Protein AF-A0A537IJK6-F1 (afdb_monomer_lite)

Radius of gyration: 15.02 Å; chains: 1; bounding box: 39×25×34 Å

Secondary structure (DSSP, 8-state):
--HHHHHHHHHHHHHHHHTTTTTT-----------PPPHHHHHT--HHHHHHHHHTS-HHHHHHHHHHHTT---HHHHHHHHT--HHHHHHHHHHHHHHHHHHHHHHH--

Sequence (110 aa):
MGWVKSIVVNCSIDYVKTQNKFRNETVVELDDQEVGIPPEAVSRISSKEIQKMILALPKATAVVFNLFIYEGFTHKQIAEKLGISEGTSKWHINEGRKLLKSKLENFIKP

Foldseek 3Di:
DCVVVVVVLLVVLVVVLVVCPQVPDDDDADDDDDDDDDPVLVVPDDPVRLVVLLVPDDPVLSSLLCCCPVVVDQLVRVCVSNVHDSRVSSVSNVVSSVSSSVVSVVVPPD

Structure (mmCIF, N/CA/C/O backbone):
data_AF-A0A537IJK6-F1
#
_entry.id   AF-A0A537IJK6-F1
#
loop_
_atom_site.group_PDB
_atom_site.id
_atom_site.type_symbol
_atom_site.label_atom_id
_atom_site.label_alt_id
_atom_site.label_comp_id
_atom_site.label_asym_id
_atom_site.label_entity_id
_atom_site.label_seq_id
_atom_site.pdbx_PDB_ins_code
_atom_site.Cartn_x
_atom_site.Cartn_y
_atom_site.Cartn_z
_atom_site.occupancy
_atom_site.B_iso_or_equiv
_atom_site.auth_seq_id
_atom_site.auth_comp_id
_atom_site.auth_asym_id
_atom_site.auth_atom_id
_atom_site.pdbx_PDB_model_num
ATOM 1 N N . MET A 1 1 ? -17.418 14.890 -14.198 1.00 48.44 1 MET A N 1
ATOM 2 C CA . MET A 1 1 ? -18.072 13.567 -14.068 1.00 48.44 1 MET A CA 1
ATOM 3 C C . MET A 1 1 ? -17.394 12.730 -12.974 1.00 48.44 1 MET A C 1
ATOM 5 O O . MET A 1 1 ? -16.745 11.740 -13.275 1.00 48.44 1 MET A O 1
ATOM 9 N N . GLY A 1 2 ? -17.486 13.141 -11.700 1.00 64.31 2 GLY A N 1
ATOM 10 C CA . GLY A 1 2 ? -16.774 12.483 -10.583 1.00 64.31 2 GLY A CA 1
ATOM 11 C C . GLY A 1 2 ? -17.604 11.470 -9.784 1.00 64.31 2 GLY A C 1
ATOM 12 O O . GLY A 1 2 ? -17.051 10.675 -9.036 1.00 64.31 2 GLY A O 1
ATOM 13 N N . TRP A 1 3 ? -18.928 11.467 -9.953 1.00 77.88 3 TRP A N 1
ATOM 14 C CA . TRP A 1 3 ? -19.835 10.673 -9.120 1.00 77.88 3 TRP A CA 1
ATOM 15 C C . TRP A 1 3 ? -19.764 9.169 -9.414 1.00 77.88 3 TRP A C 1
ATOM 17 O O . TRP A 1 3 ? -19.718 8.360 -8.493 1.00 77.88 3 TRP A O 1
ATOM 27 N N . VAL A 1 4 ? -19.644 8.799 -10.694 1.00 78.38 4 VAL A N 1
ATOM 28 C CA . VAL A 1 4 ? -19.479 7.397 -11.112 1.00 78.38 4 VAL A CA 1
ATOM 29 C C . VAL A 1 4 ? -18.184 6.809 -10.549 1.00 78.38 4 VAL A C 1
ATOM 31 O O . VAL A 1 4 ? -18.208 5.707 -10.012 1.00 78.38 4 VAL A O 1
ATOM 34 N N . LYS A 1 5 ? -17.072 7.560 -10.588 1.00 74.06 5 LYS A N 1
ATOM 35 C CA . LYS A 1 5 ? -15.803 7.131 -9.980 1.00 74.06 5 LYS A CA 1
ATOM 36 C C . LYS A 1 5 ? -15.980 6.866 -8.482 1.00 74.06 5 LYS A C 1
ATOM 38 O O . LYS A 1 5 ? -15.594 5.802 -8.010 1.00 74.06 5 LYS A O 1
ATOM 43 N N . SER A 1 6 ? -16.614 7.787 -7.757 1.00 73.62 6 SER A N 1
ATOM 44 C CA . SER A 1 6 ? -16.867 7.627 -6.321 1.00 73.62 6 SER A CA 1
ATOM 45 C C . SER A 1 6 ? -17.717 6.396 -6.004 1.00 73.62 6 SER A C 1
ATOM 47 O O . SER A 1 6 ? -17.391 5.662 -5.075 1.00 73.62 6 SER A O 1
ATOM 49 N N . ILE A 1 7 ? -18.772 6.134 -6.783 1.00 80.00 7 ILE A N 1
ATOM 50 C CA . ILE A 1 7 ? -19.618 4.944 -6.609 1.00 80.00 7 ILE A CA 1
ATOM 51 C C . ILE A 1 7 ? -18.808 3.669 -6.844 1.00 80.00 7 ILE A C 1
ATOM 53 O O . ILE A 1 7 ? -18.852 2.762 -6.016 1.00 80.00 7 ILE A O 1
ATOM 57 N N . VAL A 1 8 ? -18.042 3.603 -7.937 1.00 81.94 8 VAL A N 1
ATOM 58 C CA . VAL A 1 8 ? -17.240 2.419 -8.280 1.00 81.94 8 VAL A CA 1
ATOM 59 C C . VAL A 1 8 ? -16.183 2.147 -7.209 1.00 81.94 8 VAL A C 1
ATOM 61 O O . VAL A 1 8 ? -16.030 1.004 -6.777 1.00 81.94 8 VAL A O 1
ATOM 64 N N . VAL A 1 9 ? -15.492 3.188 -6.733 1.00 79.06 9 VAL A N 1
ATOM 65 C CA . VAL A 1 9 ? -14.489 3.071 -5.665 1.00 79.06 9 VAL A CA 1
ATOM 66 C C . VAL A 1 9 ? -15.137 2.604 -4.364 1.00 79.06 9 VAL A C 1
ATOM 68 O O . VAL A 1 9 ? -14.674 1.628 -3.779 1.00 79.06 9 VAL A O 1
ATOM 71 N N . ASN A 1 10 ? -16.228 3.239 -3.927 1.00 82.75 10 ASN A N 1
ATOM 72 C CA . ASN A 1 10 ? -16.900 2.867 -2.681 1.00 82.75 10 ASN A CA 1
ATOM 73 C C . ASN A 1 10 ? -17.454 1.435 -2.739 1.00 82.75 10 ASN A C 1
ATOM 75 O O . ASN A 1 10 ? -17.218 0.659 -1.820 1.00 82.75 10 ASN A O 1
ATOM 79 N N . CYS A 1 11 ? -18.080 1.043 -3.851 1.00 80.62 11 CYS A N 1
ATOM 80 C CA . CYS A 1 11 ? -18.576 -0.319 -4.043 1.00 80.62 11 CYS A CA 1
ATOM 81 C C . CYS A 1 11 ? -17.436 -1.352 -4.030 1.00 80.62 11 CYS A C 1
ATOM 83 O O . CYS A 1 11 ? -17.561 -2.417 -3.428 1.00 80.62 11 CYS A O 1
ATOM 85 N N . SER A 1 12 ? -16.288 -1.015 -4.626 1.00 79.50 12 SER A N 1
ATOM 86 C CA . SER A 1 12 ? -15.099 -1.875 -4.600 1.00 79.50 12 SER A CA 1
ATOM 87 C C . SER A 1 12 ? -14.540 -2.029 -3.185 1.00 79.50 12 SER A C 1
ATOM 89 O O . SER A 1 12 ? -14.184 -3.134 -2.782 1.00 79.50 12 SER A O 1
ATOM 91 N N . ILE A 1 13 ? -14.491 -0.942 -2.411 1.00 80.69 13 ILE A N 1
ATOM 92 C CA . ILE A 1 13 ? -14.062 -0.959 -1.007 1.00 80.69 13 ILE A CA 1
ATOM 93 C C . ILE A 1 13 ? -15.001 -1.839 -0.173 1.00 80.69 13 ILE A C 1
ATOM 95 O O . ILE A 1 13 ? -14.533 -2.718 0.554 1.00 80.69 13 ILE A O 1
ATOM 99 N N . ASP A 1 14 ? -16.314 -1.659 -0.316 1.00 81.19 14 ASP A N 1
ATOM 100 C CA . ASP A 1 14 ? -17.321 -2.439 0.410 1.00 81.19 14 ASP A CA 1
ATOM 101 C C . ASP A 1 14 ? -17.267 -3.929 0.041 1.00 81.19 14 ASP A C 1
ATOM 103 O O . ASP A 1 14 ? -17.326 -4.807 0.910 1.00 81.19 14 ASP A O 1
ATOM 107 N N . TYR A 1 15 ? -17.046 -4.239 -1.238 1.00 82.75 15 TYR A N 1
ATOM 108 C CA . TYR A 1 15 ? -16.825 -5.608 -1.695 1.00 82.75 15 TYR A CA 1
ATOM 109 C C . TYR A 1 15 ? -15.578 -6.245 -1.063 1.00 82.75 15 TYR A C 1
ATOM 111 O O . TYR A 1 15 ? -15.566 -7.434 -0.751 1.00 82.75 15 TYR A O 1
ATOM 119 N N . VAL A 1 16 ? -14.508 -5.482 -0.833 1.00 78.31 16 VAL A N 1
ATOM 120 C CA . VAL A 1 16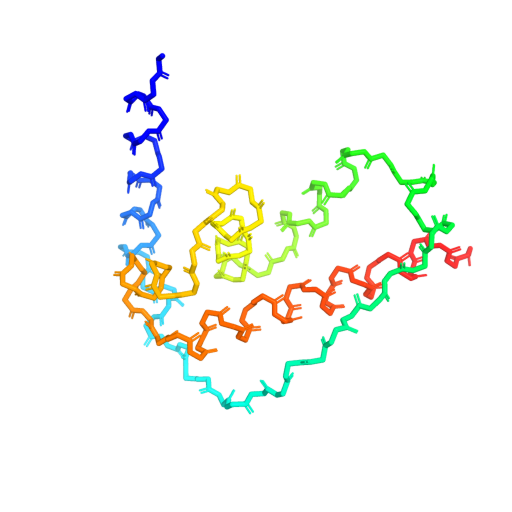 ? -13.313 -6.024 -0.173 1.00 78.31 16 VAL A CA 1
ATOM 121 C C . VAL A 1 16 ? -13.544 -6.222 1.331 1.00 78.31 16 VAL A C 1
ATOM 123 O O . VAL A 1 16 ? -13.102 -7.239 1.871 1.00 78.31 16 VAL A O 1
ATOM 126 N N . LYS A 1 17 ? -14.283 -5.325 1.999 1.00 73.62 17 LYS A N 1
ATOM 127 C CA . LYS A 1 17 ? -14.649 -5.472 3.422 1.00 73.62 17 LYS A CA 1
ATOM 128 C C . LYS A 1 17 ? -15.443 -6.742 3.702 1.00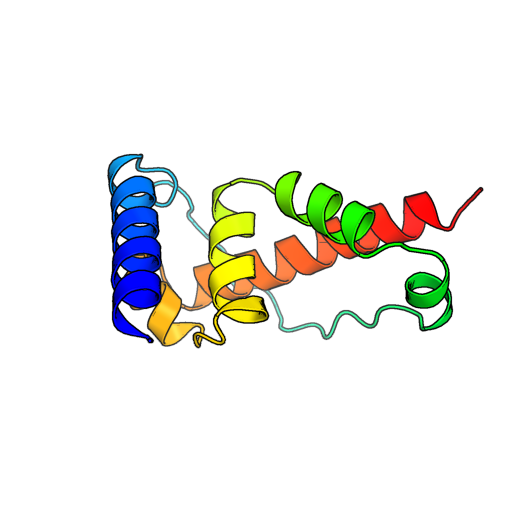 73.62 17 LYS A C 1
ATOM 130 O O . LYS A 1 17 ? -15.133 -7.467 4.645 1.00 73.62 17 LYS A O 1
ATOM 135 N N . THR A 1 18 ? -16.439 -7.037 2.867 1.00 75.06 18 THR A N 1
ATOM 136 C CA . THR A 1 18 ? -17.293 -8.232 3.017 1.00 75.06 18 THR A CA 1
ATOM 137 C C . THR A 1 18 ? -16.514 -9.546 2.897 1.00 75.06 18 THR A C 1
ATOM 139 O O . THR A 1 18 ? -16.944 -10.569 3.419 1.00 75.06 18 THR A O 1
ATOM 142 N N . GLN A 1 19 ? -15.329 -9.523 2.282 1.00 73.94 19 GLN A N 1
ATOM 143 C CA . GLN A 1 19 ? -14.469 -10.693 2.097 1.00 73.94 19 GLN A CA 1
ATOM 144 C C . GLN A 1 19 ? -13.532 -10.980 3.290 1.00 73.94 19 GLN A C 1
ATOM 146 O O . GLN A 1 19 ? -12.709 -11.886 3.188 1.00 73.94 19 GLN A O 1
ATOM 151 N N . ASN A 1 20 ? -13.616 -10.232 4.403 1.00 64.62 20 ASN A N 1
ATOM 152 C CA . ASN A 1 20 ? -12.844 -10.431 5.650 1.00 64.62 20 ASN A CA 1
ATOM 153 C C . ASN A 1 20 ? -11.307 -10.504 5.501 1.00 64.62 20 ASN A C 1
ATOM 155 O O . ASN A 1 20 ? -10.614 -10.885 6.443 1.00 64.62 20 ASN A O 1
ATOM 159 N N . LYS A 1 21 ? -10.740 -10.113 4.352 1.00 65.06 21 LYS A N 1
ATOM 160 C CA . LYS A 1 21 ? -9.307 -10.314 4.065 1.00 65.06 21 LYS A CA 1
ATOM 161 C C . LYS A 1 21 ? -8.373 -9.518 4.973 1.00 65.06 21 LYS A C 1
ATOM 163 O O . LYS A 1 21 ? -7.262 -9.965 5.209 1.00 65.06 21 LYS A O 1
ATOM 168 N N . PHE A 1 22 ? -8.849 -8.399 5.508 1.00 63.16 22 PHE A N 1
ATOM 169 C CA . PHE A 1 22 ? -8.089 -7.534 6.411 1.00 63.16 22 PHE A CA 1
ATOM 170 C C . PHE A 1 22 ? -8.285 -7.866 7.897 1.00 63.16 22 PHE A C 1
ATOM 172 O O . PHE A 1 22 ? -7.569 -7.344 8.743 1.00 63.16 22 PHE A O 1
ATOM 179 N N . ARG A 1 23 ? -9.248 -8.733 8.248 1.00 57.78 23 ARG A N 1
ATOM 180 C CA . ARG A 1 23 ? -9.611 -8.992 9.653 1.00 57.78 23 ARG A CA 1
ATOM 181 C C . ARG A 1 23 ? -8.565 -9.830 10.406 1.00 57.78 23 ARG A C 1
ATOM 183 O O . ARG A 1 23 ? -8.573 -9.830 11.631 1.00 57.78 23 ARG A O 1
ATOM 190 N N . ASN A 1 24 ? -7.663 -10.498 9.682 1.00 56.50 24 ASN A N 1
ATOM 191 C CA . ASN A 1 24 ? -6.629 -11.380 10.237 1.00 56.50 24 ASN A CA 1
ATOM 192 C C . ASN A 1 24 ? -5.193 -10.846 10.071 1.00 56.50 24 ASN A C 1
ATOM 194 O O . ASN A 1 24 ? -4.248 -11.546 10.424 1.00 56.50 24 ASN A O 1
ATOM 198 N N . GLU A 1 25 ? -4.996 -9.639 9.534 1.00 54.97 25 GLU A N 1
ATOM 199 C CA . GLU A 1 25 ? -3.657 -9.060 9.374 1.00 54.97 25 GLU A CA 1
ATOM 200 C C . GLU A 1 25 ? -3.263 -8.296 10.647 1.00 54.97 25 GLU A C 1
ATOM 202 O O . GLU A 1 25 ? -3.438 -7.086 10.771 1.00 54.97 25 GLU A O 1
ATOM 207 N N . THR A 1 26 ? -2.739 -9.024 11.635 1.00 47.12 26 THR A N 1
ATOM 208 C CA . THR A 1 26 ? -1.957 -8.424 12.724 1.00 47.12 26 THR A CA 1
ATOM 209 C C . THR A 1 26 ? -0.632 -7.931 12.138 1.00 47.12 26 THR A C 1
ATOM 211 O O . THR A 1 26 ? 0.097 -8.725 11.546 1.00 47.12 26 THR A O 1
ATOM 214 N N . VAL A 1 27 ? -0.315 -6.638 12.271 1.00 55.84 27 VAL A N 1
ATOM 215 C CA . VAL A 1 27 ? 0.894 -6.044 11.676 1.00 55.84 27 VAL A CA 1
ATOM 216 C C . VAL A 1 27 ? 1.731 -5.287 12.709 1.00 55.84 27 VAL A C 1
ATOM 218 O O . VAL A 1 27 ? 1.216 -4.482 13.481 1.00 55.84 27 VAL A O 1
ATOM 221 N N . VAL A 1 28 ? 3.030 -5.593 12.662 1.00 54.38 28 VAL A N 1
ATOM 222 C CA . VAL A 1 28 ? 4.180 -5.052 13.402 1.00 54.38 28 VAL A CA 1
ATOM 223 C C . VAL A 1 28 ? 4.645 -3.730 12.771 1.00 54.38 28 VAL A C 1
ATOM 225 O O . VAL A 1 28 ? 4.633 -3.596 11.547 1.00 54.38 28 VAL A O 1
ATOM 228 N N . GLU A 1 29 ? 5.075 -2.770 13.595 1.00 44.50 29 GLU A N 1
ATOM 229 C CA . GLU A 1 29 ? 5.676 -1.502 13.155 1.00 44.50 29 GLU A CA 1
ATOM 230 C C . GLU A 1 29 ? 6.948 -1.747 12.327 1.00 44.50 29 GLU A C 1
ATOM 232 O O . GLU A 1 29 ? 7.865 -2.440 12.769 1.00 44.50 29 GLU A O 1
ATOM 237 N N . LEU A 1 30 ? 7.018 -1.172 11.123 1.00 52.62 30 LEU A N 1
ATOM 238 C CA . LEU A 1 30 ? 8.240 -1.136 10.322 1.00 52.62 30 LEU A CA 1
ATOM 239 C C . LEU A 1 30 ? 8.541 0.287 9.854 1.00 52.62 30 LEU A C 1
ATOM 241 O O . LEU A 1 30 ? 7.646 1.034 9.460 1.00 52.62 30 LEU A O 1
ATOM 245 N N . ASP A 1 31 ? 9.836 0.582 9.917 1.00 47.94 31 ASP A N 1
ATOM 246 C CA . ASP A 1 31 ? 10.522 1.830 9.606 1.00 47.94 31 ASP A CA 1
ATOM 247 C C . ASP A 1 31 ? 10.306 2.284 8.150 1.00 47.94 31 ASP A C 1
ATOM 249 O O . ASP A 1 31 ? 10.312 1.479 7.210 1.00 47.94 31 ASP A O 1
ATOM 253 N N . ASP A 1 32 ? 10.095 3.591 7.989 1.00 46.66 32 ASP A N 1
ATOM 254 C CA . ASP A 1 32 ? 9.744 4.295 6.749 1.00 46.66 32 ASP A CA 1
ATOM 255 C C . ASP A 1 32 ? 11.008 4.437 5.871 1.00 46.66 32 ASP A C 1
ATOM 257 O O . ASP A 1 32 ? 11.578 5.515 5.715 1.00 46.66 32 ASP A O 1
ATOM 261 N N . GLN A 1 33 ? 11.516 3.333 5.314 1.00 49.94 33 GLN A N 1
ATOM 262 C CA . GLN A 1 33 ? 12.648 3.406 4.386 1.00 49.94 33 GLN A CA 1
ATOM 263 C C . GLN A 1 33 ? 12.182 3.823 2.985 1.00 49.94 33 GLN A C 1
ATOM 265 O O . GLN A 1 33 ? 11.400 3.130 2.328 1.00 49.94 33 GLN A O 1
ATOM 270 N N . GLU A 1 34 ? 12.694 4.957 2.498 1.00 51.28 34 GLU A N 1
ATOM 271 C CA . GLU A 1 34 ? 12.531 5.382 1.109 1.00 51.28 34 GLU A CA 1
ATOM 272 C C . GLU A 1 34 ? 13.197 4.375 0.163 1.00 51.28 34 GLU A C 1
ATOM 274 O O . GLU A 1 34 ? 14.417 4.299 0.008 1.00 51.28 34 GLU A O 1
ATOM 279 N N . VAL A 1 35 ? 12.367 3.572 -0.500 1.00 55.78 35 VAL A N 1
ATOM 280 C CA . VAL A 1 35 ? 12.817 2.618 -1.511 1.00 55.78 35 VAL A CA 1
ATOM 281 C C . VAL A 1 35 ? 1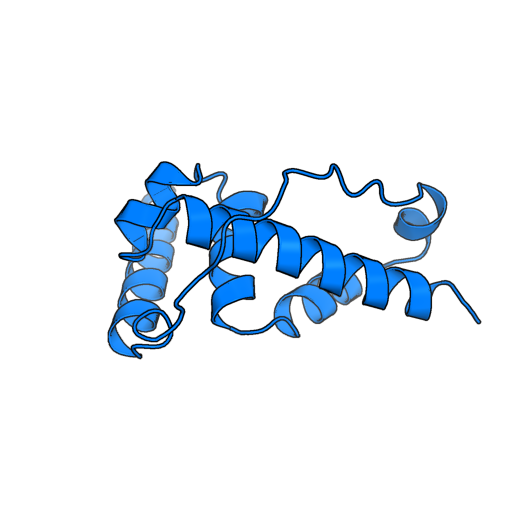3.094 3.368 -2.817 1.00 55.78 35 VAL A C 1
ATOM 283 O O . VAL A 1 35 ? 12.199 3.554 -3.640 1.00 55.78 35 VAL A O 1
ATOM 286 N N . GLY A 1 36 ? 14.343 3.789 -3.022 1.00 49.41 36 GLY A N 1
ATOM 287 C CA . GLY A 1 36 ? 14.811 4.319 -4.305 1.00 49.41 36 GLY A CA 1
ATOM 288 C C . GLY A 1 36 ? 14.801 3.241 -5.399 1.00 49.41 36 GLY A C 1
ATOM 289 O O . GLY A 1 36 ? 15.363 2.153 -5.216 1.00 49.41 36 GLY A O 1
ATOM 290 N N . ILE A 1 37 ? 14.154 3.540 -6.530 1.00 56.75 37 ILE A N 1
ATOM 291 C CA . ILE A 1 37 ? 14.163 2.718 -7.751 1.00 56.75 37 ILE A CA 1
ATOM 292 C C . ILE A 1 37 ? 15.154 3.360 -8.742 1.00 56.75 37 ILE A C 1
ATOM 294 O O . ILE A 1 37 ? 15.022 4.556 -9.007 1.00 56.75 37 ILE A O 1
ATOM 298 N N . PRO A 1 38 ? 16.132 2.615 -9.295 1.00 56.00 38 PRO A N 1
ATOM 299 C CA . PRO A 1 38 ? 17.090 3.154 -10.261 1.00 56.00 38 PRO A CA 1
ATOM 300 C C . PRO A 1 38 ? 16.407 3.711 -11.528 1.00 56.00 38 PRO A C 1
ATOM 302 O O . PRO A 1 38 ? 15.498 3.061 -12.049 1.00 56.00 38 PRO A O 1
ATOM 305 N N . PRO A 1 39 ? 16.847 4.856 -12.082 1.00 56.03 39 PRO A N 1
ATOM 306 C CA . PRO A 1 39 ? 16.249 5.460 -13.278 1.00 56.03 39 PRO A CA 1
ATOM 307 C C . PRO A 1 39 ? 16.277 4.563 -14.528 1.00 56.03 39 PRO A C 1
ATOM 309 O O . PRO A 1 39 ? 15.324 4.583 -15.310 1.00 56.03 39 PRO A O 1
ATOM 312 N N . GLU A 1 40 ? 17.315 3.732 -14.719 1.00 54.75 40 GLU A N 1
ATOM 313 C CA . GLU A 1 40 ? 17.398 2.835 -15.886 1.00 54.75 40 GLU A CA 1
ATOM 314 C C . GLU A 1 40 ? 16.334 1.723 -15.885 1.00 54.75 40 GLU A C 1
ATOM 316 O O . GLU A 1 40 ? 15.983 1.204 -16.946 1.00 54.75 40 GLU A O 1
ATOM 321 N N . ALA A 1 41 ? 15.780 1.378 -14.716 1.00 55.88 41 ALA A N 1
ATOM 322 C CA . ALA A 1 41 ? 14.697 0.403 -14.575 1.00 55.88 41 ALA A CA 1
ATOM 323 C C . ALA A 1 41 ? 13.414 0.852 -15.285 1.00 55.88 41 ALA A C 1
ATOM 325 O O . ALA A 1 41 ? 12.683 0.045 -15.857 1.00 55.88 41 ALA A O 1
ATOM 326 N N . VAL A 1 42 ? 13.137 2.155 -15.228 1.00 59.94 42 VAL A N 1
ATOM 327 C CA . VAL A 1 42 ? 11.852 2.736 -15.627 1.00 59.94 42 VAL A CA 1
ATOM 328 C C . VAL A 1 42 ? 11.752 2.879 -17.148 1.00 59.94 42 VAL A C 1
ATOM 330 O O . VAL A 1 42 ? 10.661 2.762 -17.697 1.00 59.94 42 VAL A O 1
ATOM 333 N N . SER A 1 43 ? 12.873 3.063 -17.857 1.00 61.59 43 SER A N 1
ATOM 334 C CA . SER A 1 43 ? 12.867 3.254 -19.318 1.00 61.59 43 SER A CA 1
ATOM 335 C C . SER A 1 43 ? 12.622 1.965 -20.114 1.00 61.59 43 SER A C 1
ATOM 337 O O . SER A 1 43 ? 12.138 2.023 -21.243 1.00 61.59 43 SER A O 1
ATOM 339 N N . ARG A 1 44 ? 12.930 0.796 -19.535 1.00 63.19 44 ARG A N 1
ATOM 340 C CA . ARG A 1 44 ? 12.793 -0.517 -20.193 1.00 63.19 44 ARG A CA 1
ATOM 341 C C . ARG A 1 44 ? 11.440 -1.190 -19.968 1.00 63.19 44 ARG A C 1
ATOM 343 O O . ARG A 1 44 ? 11.163 -2.216 -20.586 1.00 63.19 44 ARG A O 1
ATOM 350 N N . ILE A 1 45 ? 10.600 -0.648 -19.089 1.00 69.94 45 ILE A N 1
ATOM 351 C CA . ILE A 1 45 ? 9.385 -1.321 -18.629 1.00 69.94 45 ILE A CA 1
ATOM 352 C C . ILE A 1 45 ? 8.152 -0.604 -19.164 1.00 69.94 45 ILE A C 1
ATOM 354 O O . ILE A 1 45 ? 7.937 0.582 -18.930 1.00 69.94 45 ILE A O 1
ATOM 358 N N . SER A 1 46 ? 7.305 -1.351 -19.875 1.00 76.56 46 SER A N 1
ATOM 359 C CA . SER A 1 46 ? 6.032 -0.813 -20.351 1.00 76.56 46 SER A CA 1
ATOM 360 C C . SER A 1 46 ? 5.042 -0.620 -19.198 1.00 76.56 46 SER A C 1
ATOM 362 O O . SER A 1 46 ? 5.015 -1.390 -18.235 1.00 76.56 46 SER A O 1
ATOM 364 N N . SER A 1 47 ? 4.146 0.357 -19.334 1.00 72.88 47 SER A N 1
ATOM 365 C CA . SER A 1 47 ? 3.052 0.594 -18.382 1.00 72.88 47 SER A CA 1
ATOM 366 C C . SER A 1 47 ? 2.185 -0.650 -18.133 1.00 72.88 47 SER A C 1
ATOM 368 O O . SER A 1 47 ? 1.741 -0.876 -17.008 1.00 72.88 47 SER A O 1
ATOM 370 N N . LYS A 1 48 ? 2.001 -1.504 -19.151 1.00 76.56 48 LYS A N 1
ATOM 371 C CA . LYS A 1 48 ? 1.290 -2.788 -19.024 1.00 76.56 48 LYS A CA 1
ATOM 372 C C . LYS A 1 48 ? 2.003 -3.771 -18.098 1.00 76.56 48 LYS A C 1
ATOM 374 O O . LYS A 1 48 ? 1.337 -4.495 -17.364 1.00 76.56 48 LYS A O 1
ATOM 379 N N . GLU A 1 49 ? 3.331 -3.806 -18.120 1.00 77.50 49 GLU A N 1
ATOM 380 C CA . GLU A 1 49 ? 4.108 -4.711 -17.267 1.00 77.50 49 GLU A CA 1
ATOM 381 C C . GLU A 1 49 ? 4.067 -4.263 -15.803 1.00 77.50 49 GLU A C 1
ATOM 383 O O . GLU A 1 49 ? 3.803 -5.084 -14.927 1.00 77.50 49 GLU A O 1
ATOM 388 N N . ILE A 1 50 ? 4.171 -2.957 -15.532 1.00 78.50 50 ILE A N 1
ATOM 389 C CA . ILE A 1 50 ? 3.963 -2.408 -14.178 1.00 78.50 50 ILE A CA 1
ATOM 390 C C . ILE A 1 50 ? 2.575 -2.790 -13.657 1.00 78.50 50 ILE A C 1
ATOM 392 O O . ILE A 1 50 ? 2.433 -3.260 -12.528 1.00 78.50 50 ILE A O 1
ATOM 396 N N . GLN A 1 51 ? 1.546 -2.652 -14.496 1.00 80.19 51 GLN A N 1
ATOM 397 C CA . GLN A 1 51 ? 0.180 -2.986 -14.110 1.00 80.19 51 GLN A CA 1
ATOM 398 C C . GLN A 1 51 ? 0.024 -4.477 -13.771 1.00 80.19 51 GLN A C 1
ATOM 400 O O . GLN A 1 51 ? -0.604 -4.812 -12.766 1.00 80.19 51 GLN A O 1
ATOM 405 N N . LYS A 1 52 ? 0.647 -5.381 -14.540 1.00 83.06 52 LYS A N 1
ATOM 406 C CA . LYS A 1 52 ? 0.690 -6.816 -14.207 1.00 83.06 52 LYS A CA 1
ATOM 407 C C . LYS A 1 52 ? 1.415 -7.081 -12.889 1.00 83.06 52 LYS A C 1
ATOM 409 O O . LYS A 1 52 ? 0.957 -7.905 -12.100 1.00 83.06 52 LYS A O 1
ATOM 414 N N . MET A 1 53 ? 2.524 -6.389 -12.629 1.00 83.25 53 MET A N 1
ATOM 415 C CA . MET A 1 53 ? 3.279 -6.554 -11.385 1.00 83.25 53 MET A CA 1
ATOM 416 C C . MET A 1 53 ? 2.456 -6.137 -10.161 1.00 83.25 53 MET A C 1
ATOM 418 O O . MET A 1 53 ? 2.467 -6.867 -9.169 1.00 83.25 53 MET A O 1
ATOM 422 N N . ILE A 1 54 ? 1.699 -5.036 -10.264 1.00 82.69 54 ILE A N 1
ATOM 423 C CA . ILE A 1 54 ? 0.771 -4.558 -9.225 1.00 82.69 54 ILE A CA 1
ATOM 424 C C . ILE A 1 54 ? -0.382 -5.550 -9.019 1.00 82.69 54 ILE A C 1
ATOM 426 O O . ILE A 1 54 ? -0.709 -5.881 -7.882 1.00 82.69 54 ILE A O 1
ATOM 430 N N . LEU A 1 55 ? -0.975 -6.076 -10.098 1.00 82.38 55 LEU A N 1
ATOM 431 C CA . LEU A 1 55 ? -2.042 -7.087 -10.016 1.00 82.38 55 LEU A CA 1
ATOM 432 C C . LEU A 1 55 ? -1.574 -8.409 -9.394 1.00 82.38 55 LEU A C 1
ATOM 434 O O . LEU A 1 55 ? -2.382 -9.151 -8.841 1.00 82.38 55 LEU A O 1
ATOM 438 N N . ALA A 1 56 ? -0.277 -8.697 -9.472 1.00 84.94 56 ALA A N 1
ATOM 439 C CA . ALA A 1 56 ? 0.341 -9.875 -8.883 1.00 84.94 56 ALA A CA 1
ATOM 440 C C . ALA A 1 56 ? 0.819 -9.658 -7.432 1.00 84.94 56 ALA A C 1
ATOM 442 O O . ALA A 1 56 ? 1.558 -10.497 -6.911 1.00 84.94 56 ALA A O 1
ATOM 443 N N . LEU A 1 57 ? 0.464 -8.537 -6.793 1.00 87.88 57 LEU A N 1
ATOM 444 C CA . LEU A 1 57 ? 0.636 -8.340 -5.352 1.00 87.88 57 LEU A CA 1
ATOM 445 C C . LEU A 1 57 ? -0.461 -9.084 -4.566 1.00 87.88 57 LEU A C 1
ATOM 447 O O . LEU A 1 57 ? -1.555 -9.313 -5.093 1.00 87.88 57 LEU A O 1
ATOM 451 N N . PRO A 1 58 ? -0.220 -9.430 -3.286 1.00 89.69 58 PRO A N 1
ATOM 452 C CA . PRO A 1 58 ? -1.272 -9.922 -2.402 1.00 89.69 58 PRO A CA 1
ATOM 453 C C . PRO A 1 58 ? -2.479 -8.977 -2.403 1.00 89.69 58 PRO A C 1
ATOM 455 O O . PRO A 1 58 ? -2.318 -7.758 -2.376 1.00 89.69 58 PRO A O 1
ATOM 458 N N . LYS A 1 59 ? -3.701 -9.528 -2.424 1.00 85.69 59 LYS A N 1
ATOM 459 C CA . LYS A 1 59 ? -4.929 -8.741 -2.658 1.00 85.69 59 LYS A CA 1
ATOM 460 C C . LYS A 1 59 ? -5.098 -7.570 -1.676 1.00 85.69 59 LYS A C 1
ATOM 462 O O . LYS A 1 59 ? -5.513 -6.499 -2.102 1.00 85.69 59 LYS A O 1
ATOM 467 N N . ALA A 1 60 ? -4.777 -7.768 -0.397 1.00 85.88 60 ALA A N 1
ATOM 468 C CA . ALA A 1 60 ? -4.829 -6.727 0.633 1.00 85.88 60 ALA A CA 1
ATOM 469 C C . ALA A 1 60 ? -3.844 -5.583 0.328 1.00 85.88 60 ALA A C 1
ATOM 471 O O . ALA A 1 60 ? -4.241 -4.423 0.193 1.00 85.88 60 ALA A O 1
ATOM 472 N N . THR A 1 61 ? -2.585 -5.943 0.074 1.00 89.44 61 THR A N 1
ATOM 473 C CA . THR A 1 61 ? -1.513 -5.029 -0.330 1.00 89.44 61 THR A CA 1
ATOM 474 C C . THR A 1 61 ? -1.840 -4.264 -1.612 1.00 89.44 61 THR A C 1
ATOM 476 O O . THR A 1 61 ? -1.691 -3.047 -1.643 1.00 89.44 61 THR A O 1
ATOM 479 N N . ALA A 1 62 ? -2.349 -4.934 -2.651 1.00 89.19 62 ALA A N 1
ATOM 480 C CA . ALA A 1 62 ? -2.728 -4.303 -3.917 1.00 89.19 62 ALA A C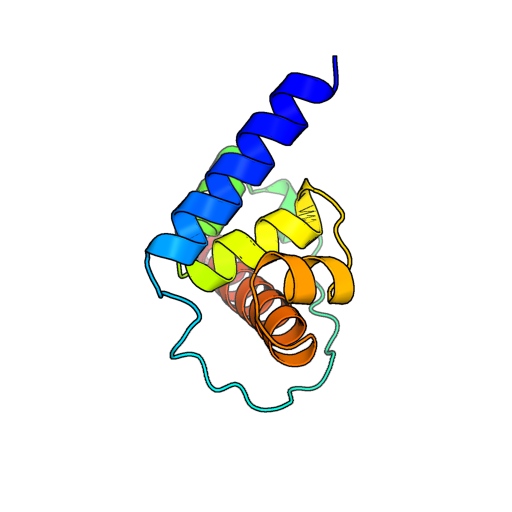A 1
ATOM 481 C C . ALA A 1 62 ? -3.818 -3.232 -3.738 1.00 89.19 62 ALA A C 1
ATOM 483 O O . ALA A 1 62 ? -3.750 -2.165 -4.346 1.00 89.19 62 ALA A O 1
ATOM 484 N N . VAL A 1 63 ? -4.820 -3.503 -2.893 1.00 90.31 63 VAL A N 1
ATOM 485 C CA . VAL A 1 63 ? -5.913 -2.560 -2.612 1.00 90.31 63 VAL A CA 1
ATOM 486 C C . VAL A 1 63 ? -5.383 -1.317 -1.903 1.00 90.31 63 VAL A C 1
ATOM 488 O O . VAL A 1 63 ? -5.647 -0.206 -2.360 1.00 90.31 63 VAL A O 1
ATOM 491 N N . VAL A 1 64 ? -4.601 -1.489 -0.834 1.00 91.06 64 VAL A N 1
ATOM 492 C CA . VAL A 1 64 ? -4.006 -0.364 -0.094 1.00 91.06 64 VAL A CA 1
ATOM 493 C C . VAL A 1 64 ? -3.061 0.442 -0.989 1.00 91.06 64 VAL A C 1
ATOM 495 O O . VAL A 1 64 ? -3.145 1.668 -1.022 1.00 91.06 64 VAL A O 1
ATOM 498 N N . PHE A 1 65 ? -2.228 -0.239 -1.779 1.00 90.88 65 PHE A N 1
ATOM 499 C CA . PHE A 1 65 ? -1.306 0.388 -2.724 1.00 90.88 65 PHE A CA 1
ATOM 500 C C . PHE A 1 65 ? -2.027 1.230 -3.776 1.00 90.88 65 PHE A C 1
ATOM 502 O O . PHE A 1 65 ? -1.639 2.372 -4.014 1.00 90.88 65 PHE A O 1
ATOM 509 N N . ASN A 1 66 ? -3.116 0.719 -4.356 1.00 89.62 66 ASN A N 1
ATOM 510 C CA . ASN A 1 66 ? -3.888 1.463 -5.347 1.00 89.62 66 ASN A CA 1
ATOM 511 C C . ASN A 1 66 ? -4.606 2.677 -4.747 1.00 89.62 66 ASN A C 1
ATOM 513 O O . ASN A 1 66 ? -4.605 3.746 -5.357 1.00 89.62 66 ASN A O 1
ATOM 517 N N . LEU A 1 67 ? -5.184 2.534 -3.550 1.00 90.38 67 LEU A N 1
ATOM 518 C CA . LEU A 1 67 ? -5.829 3.650 -2.854 1.00 90.38 67 LEU A CA 1
ATOM 519 C C . LEU A 1 67 ? -4.833 4.778 -2.544 1.00 90.38 67 LEU A C 1
ATOM 521 O O . LEU A 1 67 ? -5.185 5.950 -2.632 1.00 90.38 67 LEU A O 1
ATOM 525 N N . PHE A 1 68 ? -3.586 4.441 -2.222 1.00 91.00 68 PHE A N 1
ATOM 526 C CA . PHE A 1 68 ? -2.556 5.435 -1.936 1.00 91.00 68 PHE A CA 1
ATOM 527 C C . PHE A 1 68 ? -1.975 6.063 -3.213 1.00 91.00 68 PHE A C 1
ATOM 529 O O . PHE A 1 68 ? -1.979 7.280 -3.361 1.00 91.00 68 PHE A O 1
ATOM 536 N N . ILE A 1 69 ? -1.501 5.245 -4.160 1.00 85.19 69 ILE A N 1
ATOM 537 C CA . ILE A 1 69 ? -0.738 5.716 -5.329 1.00 85.19 69 ILE A CA 1
ATOM 538 C C . ILE A 1 69 ? -1.638 6.258 -6.446 1.00 85.19 69 ILE A C 1
ATOM 540 O O . ILE A 1 69 ? -1.316 7.288 -7.032 1.00 85.19 69 ILE A O 1
ATOM 544 N N . TYR A 1 70 ? -2.748 5.582 -6.764 1.00 84.19 70 TYR A N 1
ATOM 545 C CA . TYR A 1 70 ? -3.625 5.988 -7.873 1.00 84.19 70 TYR A CA 1
ATOM 546 C C . TYR A 1 70 ? -4.754 6.915 -7.429 1.00 84.19 70 TYR A C 1
ATOM 548 O O . TYR A 1 70 ? -5.124 7.830 -8.164 1.00 84.19 70 TYR A O 1
ATOM 556 N N . GLU A 1 71 ? -5.317 6.679 -6.245 1.00 85.94 71 GLU A N 1
ATOM 557 C CA . GLU A 1 71 ? -6.429 7.485 -5.733 1.00 85.94 71 GLU A CA 1
ATOM 558 C C . GLU A 1 71 ? -5.974 8.644 -4.834 1.00 85.94 71 GLU A C 1
ATOM 560 O O . GLU A 1 71 ? -6.759 9.559 -4.592 1.00 85.94 71 GLU A O 1
ATOM 565 N N . GLY A 1 72 ? -4.717 8.645 -4.377 1.00 87.75 72 GLY A N 1
ATOM 566 C CA . GLY A 1 72 ? -4.146 9.734 -3.580 1.00 87.75 72 GLY A CA 1
ATOM 567 C C . GLY A 1 72 ? -4.676 9.813 -2.145 1.00 87.75 72 GLY A C 1
ATOM 568 O O . GLY A 1 72 ? -4.585 10.872 -1.525 1.00 87.75 72 GLY A O 1
ATOM 569 N N . PHE A 1 73 ? -5.254 8.733 -1.609 1.00 91.56 73 PHE A N 1
ATOM 570 C CA . PHE A 1 73 ? -5.711 8.709 -0.220 1.00 91.56 73 PHE A CA 1
ATOM 571 C C . PHE A 1 73 ? -4.531 8.699 0.754 1.00 91.56 73 PHE A C 1
ATOM 573 O O . PHE A 1 73 ? -3.524 8.031 0.529 1.00 91.56 73 PHE A O 1
ATOM 580 N N . THR A 1 74 ? -4.686 9.375 1.891 1.00 93.00 74 THR A N 1
ATOM 581 C CA . THR A 1 74 ? -3.721 9.294 2.995 1.00 93.00 74 THR A CA 1
ATOM 582 C C . THR A 1 74 ? -3.852 7.969 3.749 1.00 93.00 74 THR A C 1
ATOM 584 O O . THR A 1 74 ? -4.913 7.342 3.744 1.00 93.00 74 THR A O 1
ATOM 587 N N . HIS A 1 75 ? -2.805 7.553 4.471 1.00 90.00 75 HIS A N 1
ATOM 588 C CA . HIS A 1 75 ? -2.855 6.352 5.321 1.00 90.00 75 HIS A CA 1
ATOM 589 C C . HIS A 1 75 ? -4.022 6.377 6.311 1.00 90.00 75 HIS A C 1
ATOM 591 O O . HIS A 1 75 ? -4.699 5.366 6.478 1.00 90.00 75 HIS A O 1
ATOM 597 N N . LYS A 1 76 ? -4.313 7.550 6.882 1.00 91.06 76 LYS A N 1
ATOM 598 C CA . LYS A 1 76 ? -5.474 7.778 7.745 1.00 91.06 76 LYS A CA 1
ATOM 599 C C . LYS A 1 76 ? -6.800 7.496 7.036 1.00 91.06 76 LYS A C 1
ATOM 601 O O . LYS A 1 76 ? -7.621 6.735 7.535 1.00 91.06 76 LYS A O 1
ATOM 606 N N . GLN A 1 77 ? -6.993 8.046 5.837 1.00 88.88 77 GLN A N 1
ATOM 607 C CA . GLN A 1 77 ? -8.216 7.818 5.059 1.00 88.88 77 GLN A CA 1
ATOM 608 C C . GLN A 1 77 ? -8.370 6.351 4.645 1.00 88.88 77 GLN A C 1
ATOM 610 O O . GLN A 1 77 ? -9.485 5.835 4.613 1.00 88.88 77 GLN A O 1
ATOM 615 N N . ILE A 1 78 ? -7.266 5.670 4.328 1.00 91.38 78 ILE A N 1
ATOM 616 C CA . ILE A 1 78 ? -7.269 4.244 3.983 1.00 91.38 78 ILE A CA 1
ATOM 617 C C . ILE A 1 78 ? -7.603 3.393 5.212 1.00 91.38 78 ILE A C 1
ATOM 619 O O . ILE A 1 78 ? -8.419 2.479 5.103 1.00 91.38 78 ILE A O 1
ATOM 623 N N . ALA A 1 79 ? -7.016 3.709 6.368 1.00 88.12 79 ALA A N 1
ATOM 624 C CA . ALA A 1 79 ? -7.280 3.051 7.643 1.00 88.12 79 ALA A CA 1
ATOM 625 C C . ALA A 1 79 ? -8.771 3.114 8.005 1.00 88.12 79 ALA A C 1
ATOM 627 O O . ALA A 1 79 ? -9.407 2.076 8.191 1.00 88.12 79 ALA A O 1
ATOM 628 N N . GLU A 1 80 ? -9.360 4.312 7.968 1.00 89.62 80 GLU A N 1
ATOM 629 C CA . GLU A 1 80 ? -10.797 4.525 8.177 1.00 89.62 80 GLU A CA 1
ATOM 630 C C . GLU A 1 80 ? -11.642 3.778 7.131 1.00 89.62 80 GLU A C 1
ATOM 632 O O . GLU A 1 80 ? -12.624 3.106 7.459 1.00 89.62 80 GLU A O 1
ATOM 637 N N . LYS A 1 81 ? -11.248 3.850 5.852 1.00 87.81 81 LYS A N 1
ATOM 638 C CA . LYS A 1 81 ? -11.987 3.211 4.761 1.00 87.81 81 LYS A CA 1
ATOM 639 C C . LYS A 1 81 ? -11.942 1.702 4.804 1.00 87.81 81 LYS A C 1
ATOM 641 O O . LYS A 1 81 ? -12.927 1.126 4.375 1.00 87.81 81 LYS A O 1
ATOM 646 N N . LEU A 1 82 ? -10.868 1.065 5.259 1.00 86.56 82 LEU A N 1
ATOM 647 C CA . LEU A 1 82 ? -10.724 -0.396 5.257 1.00 86.56 82 LEU A CA 1
ATOM 648 C C . LEU A 1 82 ? -10.938 -1.030 6.635 1.00 86.56 82 LEU A C 1
ATOM 650 O O .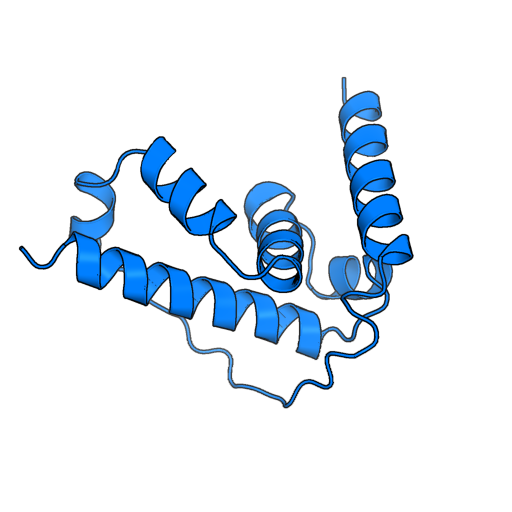 LEU A 1 82 ? -11.081 -2.247 6.709 1.00 86.56 82 LEU A O 1
ATOM 654 N N . GLY A 1 83 ? -11.026 -0.230 7.701 1.00 86.00 83 GLY A N 1
ATOM 655 C CA . GLY A 1 83 ? -11.140 -0.730 9.071 1.00 86.00 83 GLY A CA 1
ATOM 656 C C . GLY A 1 83 ? -9.844 -1.372 9.574 1.00 86.00 83 GLY A C 1
ATOM 657 O O . GLY A 1 83 ? -9.896 -2.354 10.307 1.00 86.00 83 GLY A O 1
ATOM 658 N N . ILE A 1 84 ? -8.696 -0.843 9.145 1.00 87.69 84 ILE A N 1
ATOM 659 C CA . ILE A 1 84 ? -7.350 -1.281 9.551 1.00 87.69 84 ILE A CA 1
ATOM 660 C C . ILE A 1 84 ? -6.638 -0.154 10.305 1.00 87.69 84 ILE A C 1
ATOM 662 O O . ILE A 1 84 ? -7.113 0.978 10.308 1.00 87.69 84 ILE A O 1
ATOM 666 N N . SER A 1 85 ? -5.487 -0.431 10.924 1.00 89.12 85 SER A N 1
ATOM 667 C CA . SER A 1 85 ? -4.679 0.629 11.542 1.00 89.12 85 SER A CA 1
ATOM 668 C C . SER A 1 85 ? -3.896 1.438 10.497 1.00 89.12 85 SER A C 1
ATOM 670 O O . SER A 1 85 ? -3.568 0.933 9.418 1.00 89.12 85 SER A O 1
ATOM 672 N N . GLU A 1 86 ? -3.536 2.685 10.814 1.00 89.19 86 GLU A N 1
ATOM 673 C CA . GLU A 1 86 ? -2.643 3.478 9.953 1.00 89.19 86 GLU A CA 1
ATOM 674 C C . GLU A 1 86 ? -1.284 2.788 9.750 1.00 89.19 86 GLU A C 1
ATOM 676 O O . GLU A 1 86 ? -0.759 2.785 8.635 1.00 89.19 86 GLU A O 1
ATOM 681 N N . GLY A 1 87 ? -0.755 2.127 10.788 1.00 86.62 87 GLY A N 1
ATOM 682 C CA . GLY A 1 87 ? 0.461 1.312 10.700 1.00 86.62 87 GLY A CA 1
ATOM 683 C C . GLY A 1 87 ? 0.317 0.141 9.722 1.00 86.62 87 GLY A C 1
ATOM 684 O O . GLY A 1 87 ? 1.198 -0.080 8.895 1.00 86.62 87 GLY A O 1
ATOM 685 N N . THR A 1 88 ? -0.834 -0.540 9.721 1.00 87.69 88 THR A N 1
ATOM 686 C CA . THR A 1 88 ? -1.166 -1.592 8.742 1.00 87.69 88 THR A CA 1
ATOM 687 C C . THR A 1 88 ? -1.175 -1.031 7.317 1.00 87.69 88 THR A C 1
ATOM 689 O O . THR A 1 88 ? -0.623 -1.645 6.404 1.00 87.69 88 THR A O 1
ATOM 692 N N . SER A 1 89 ? -1.746 0.163 7.109 1.00 88.31 89 SER A N 1
ATOM 693 C CA . SER A 1 89 ? -1.723 0.823 5.798 1.00 88.31 89 SER A CA 1
ATOM 694 C C . SER A 1 89 ? -0.292 1.112 5.331 1.00 88.31 89 SER A C 1
ATOM 696 O O . SER A 1 89 ? 0.055 0.773 4.198 1.00 88.31 89 SER A O 1
ATOM 698 N N . LYS A 1 90 ? 0.550 1.692 6.196 1.00 89.19 90 LYS A N 1
ATOM 699 C CA . LYS A 1 90 ? 1.966 1.959 5.893 1.00 89.19 90 LYS A CA 1
ATOM 700 C C . LYS A 1 90 ? 2.730 0.683 5.549 1.00 89.19 90 LYS A C 1
ATOM 702 O O . LYS A 1 90 ? 3.432 0.647 4.540 1.00 89.19 90 LYS A O 1
ATOM 707 N N . TRP A 1 91 ? 2.531 -0.376 6.332 1.00 90.56 91 TRP A N 1
ATOM 708 C CA . TRP A 1 91 ? 3.153 -1.675 6.094 1.00 90.56 91 TRP A CA 1
ATOM 709 C C . TRP A 1 91 ? 2.808 -2.237 4.715 1.00 90.56 91 TRP A C 1
ATOM 711 O O . TRP A 1 91 ? 3.714 -2.616 3.980 1.00 90.56 91 TRP A O 1
ATOM 721 N N . HIS A 1 92 ? 1.534 -2.215 4.306 1.00 89.62 92 HIS A N 1
ATOM 722 C CA . HIS A 1 92 ? 1.153 -2.656 2.961 1.00 89.62 92 HIS A CA 1
ATOM 723 C C . HIS A 1 92 ? 1.812 -1.818 1.862 1.00 89.62 92 HIS A C 1
ATOM 725 O O . HIS A 1 92 ? 2.223 -2.370 0.844 1.00 89.62 92 HIS A O 1
ATOM 731 N N . ILE A 1 93 ? 1.941 -0.499 2.035 1.00 89.94 93 ILE A N 1
ATOM 732 C CA . ILE A 1 93 ? 2.649 0.327 1.046 1.00 89.94 93 ILE A CA 1
ATOM 733 C C . ILE A 1 93 ? 4.119 -0.076 0.952 1.00 89.94 93 ILE A C 1
ATOM 735 O O . ILE A 1 93 ? 4.625 -0.254 -0.159 1.00 89.94 93 ILE A O 1
ATOM 739 N N . ASN A 1 94 ? 4.789 -0.265 2.088 1.00 88.06 94 ASN A N 1
ATOM 740 C CA . ASN A 1 94 ? 6.191 -0.663 2.110 1.00 88.06 94 ASN A CA 1
ATOM 741 C C . ASN A 1 94 ? 6.396 -2.067 1.514 1.00 88.06 94 ASN A C 1
ATOM 743 O O . ASN A 1 94 ? 7.226 -2.258 0.626 1.00 88.06 94 ASN A O 1
ATOM 747 N N . GLU A 1 95 ? 5.572 -3.034 1.917 1.00 87.50 95 GLU A N 1
ATOM 748 C CA . GLU A 1 95 ? 5.603 -4.399 1.391 1.00 87.50 95 GLU A CA 1
ATOM 749 C C . GLU A 1 95 ? 5.324 -4.419 -0.121 1.00 87.50 95 GLU A C 1
ATOM 751 O O . GLU A 1 95 ? 6.034 -5.070 -0.886 1.00 87.50 95 GLU A O 1
ATOM 756 N N . GLY A 1 96 ? 4.355 -3.625 -0.590 1.00 87.94 96 GLY A N 1
ATOM 757 C CA . GLY A 1 96 ? 4.080 -3.438 -2.014 1.00 87.94 96 GLY A CA 1
ATOM 758 C C . GLY A 1 96 ? 5.287 -2.889 -2.780 1.00 87.94 96 GLY A C 1
ATOM 759 O O . GLY A 1 96 ? 5.653 -3.442 -3.818 1.00 87.94 96 GLY A O 1
ATOM 760 N N . ARG A 1 97 ? 5.957 -1.852 -2.254 1.00 87.25 97 ARG A N 1
ATOM 761 C CA . ARG A 1 97 ? 7.190 -1.292 -2.844 1.00 87.25 97 ARG A CA 1
ATOM 762 C C . ARG A 1 97 ? 8.315 -2.321 -2.894 1.00 87.25 97 ARG A C 1
ATOM 764 O O . ARG A 1 97 ? 8.961 -2.451 -3.931 1.00 87.25 97 ARG A O 1
ATOM 771 N N . LYS A 1 98 ? 8.532 -3.069 -1.811 1.00 86.50 98 LYS A N 1
ATOM 772 C CA . LYS A 1 98 ? 9.564 -4.110 -1.719 1.00 86.50 98 LYS A CA 1
ATOM 773 C C . LYS A 1 98 ? 9.337 -5.225 -2.741 1.00 86.50 98 LYS A C 1
ATOM 775 O O . LYS A 1 98 ? 10.259 -5.585 -3.474 1.00 86.50 98 LYS A O 1
ATOM 780 N N . LEU A 1 99 ? 8.108 -5.732 -2.836 1.00 86.94 99 LEU A N 1
ATOM 781 C CA . LEU A 1 99 ? 7.733 -6.767 -3.802 1.00 86.94 99 LEU A CA 1
ATOM 782 C C . LEU A 1 99 ? 7.867 -6.273 -5.245 1.00 86.94 99 LEU A C 1
ATOM 784 O O . LEU A 1 99 ? 8.382 -6.998 -6.097 1.00 86.94 99 LEU A O 1
ATOM 788 N N . LEU A 1 100 ? 7.443 -5.037 -5.525 1.00 84.56 100 LEU A N 1
ATOM 789 C CA . LEU A 1 100 ? 7.614 -4.428 -6.843 1.00 84.56 100 LEU A CA 1
ATOM 790 C C . LEU A 1 100 ? 9.094 -4.260 -7.184 1.00 84.56 100 LEU A C 1
ATOM 792 O O . LEU A 1 100 ? 9.506 -4.704 -8.249 1.00 84.56 100 LEU A O 1
ATOM 796 N N . LYS A 1 101 ? 9.914 -3.714 -6.278 1.00 83.75 101 LYS A N 1
ATOM 797 C CA . LYS A 1 101 ? 11.360 -3.568 -6.486 1.00 83.75 101 LYS A CA 1
ATOM 798 C C . LYS A 1 101 ? 12.028 -4.907 -6.790 1.00 83.75 101 LYS A C 1
ATOM 800 O O . LYS A 1 101 ? 12.751 -4.996 -7.773 1.00 83.75 101 LYS A O 1
ATOM 805 N N . SER A 1 102 ? 11.729 -5.956 -6.024 1.00 84.12 102 SER A N 1
ATOM 806 C CA . SER A 1 102 ? 12.270 -7.295 -6.288 1.00 84.12 102 SER A CA 1
ATOM 807 C C . SER A 1 102 ? 11.876 -7.819 -7.676 1.00 84.12 102 SER A C 1
ATOM 809 O O . SER A 1 102 ? 12.710 -8.372 -8.392 1.00 84.12 102 SER A O 1
ATOM 811 N N . LYS A 1 103 ? 10.625 -7.612 -8.108 1.00 82.56 103 LYS A N 1
ATOM 812 C CA . LYS A 1 103 ? 10.193 -7.988 -9.465 1.00 82.56 103 LYS A CA 1
ATOM 813 C C . LYS A 1 103 ? 10.896 -7.168 -10.547 1.00 82.56 103 LYS A C 1
ATOM 815 O O . LYS A 1 103 ? 11.289 -7.735 -11.559 1.00 82.56 103 LYS A O 1
ATOM 820 N N . LEU A 1 104 ? 11.078 -5.867 -10.324 1.00 80.06 104 LEU A N 1
ATOM 821 C CA . LEU A 1 104 ? 11.783 -4.973 -11.243 1.00 80.06 104 LEU A CA 1
ATOM 822 C C . LEU A 1 104 ? 13.259 -5.368 -11.379 1.00 80.06 104 LEU A C 1
ATOM 824 O O . LEU A 1 104 ? 13.754 -5.490 -12.491 1.00 80.06 104 LEU A O 1
ATOM 828 N N . GLU A 1 105 ? 13.950 -5.636 -10.272 1.00 80.38 105 GLU A N 1
ATOM 829 C CA . GLU A 1 105 ? 15.352 -6.073 -10.279 1.00 80.38 105 GLU A CA 1
ATOM 830 C C . GLU A 1 105 ? 15.545 -7.403 -11.019 1.00 80.38 105 GLU A C 1
ATOM 832 O O . GLU A 1 105 ? 16.490 -7.535 -11.796 1.00 80.38 105 GLU A O 1
ATOM 837 N N . ASN A 1 106 ? 14.630 -8.361 -10.833 1.00 78.88 106 ASN A N 1
ATOM 838 C CA . ASN A 1 106 ? 14.629 -9.618 -11.587 1.00 78.88 106 ASN A CA 1
ATOM 839 C C . ASN A 1 106 ? 14.322 -9.421 -13.076 1.00 78.88 106 ASN A C 1
ATOM 841 O O . ASN A 1 106 ? 14.795 -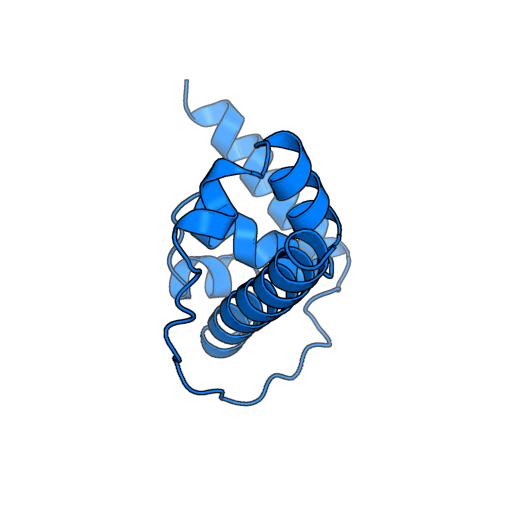10.191 -13.896 1.00 78.88 106 ASN A O 1
ATOM 845 N N . PHE A 1 107 ? 13.531 -8.410 -13.435 1.00 71.81 107 PHE A N 1
ATOM 846 C CA . PHE A 1 107 ? 13.223 -8.101 -14.832 1.00 71.81 107 PHE A CA 1
ATOM 847 C C . PHE A 1 107 ? 14.392 -7.408 -15.553 1.00 71.81 107 PHE A C 1
ATOM 849 O O . PHE A 1 107 ? 14.528 -7.512 -16.769 1.00 71.81 107 PHE A O 1
ATOM 856 N N . ILE A 1 108 ? 15.221 -6.663 -14.816 1.00 69.12 108 ILE A N 1
ATOM 857 C CA . ILE A 1 108 ? 16.362 -5.912 -15.364 1.00 69.12 108 ILE A CA 1
ATOM 858 C C . ILE A 1 108 ? 17.618 -6.782 -15.455 1.00 69.12 108 ILE A C 1
ATOM 860 O O . ILE A 1 108 ? 18.455 -6.541 -16.329 1.00 69.12 108 ILE A O 1
ATOM 864 N N . LYS A 1 109 ? 17.767 -7.775 -14.569 1.00 59.31 109 LYS A N 1
ATOM 865 C CA . LYS A 1 109 ? 18.824 -8.783 -14.687 1.00 59.31 109 LYS A CA 1
ATOM 866 C C . LYS A 1 109 ? 18.475 -9.758 -15.830 1.00 59.31 109 LYS A C 1
ATOM 868 O O . LYS A 1 109 ? 17.391 -10.331 -15.781 1.00 59.31 109 LYS A O 1
ATOM 873 N N . PRO A 1 110 ? 19.342 -9.895 -16.852 1.00 53.72 110 PRO A N 1
ATOM 874 C CA . PRO A 1 110 ? 19.127 -10.806 -17.977 1.00 53.72 110 PRO A CA 1
ATOM 875 C C . PRO A 1 110 ? 19.188 -12.280 -17.564 1.00 53.72 110 PRO A C 1
ATOM 877 O O . PRO A 1 110 ? 19.896 -12.591 -16.577 1.00 53.72 110 PRO A O 1
#

pLDDT: mean 76.5, std 13.86, range [44.5, 93.0]